Protein AF-A0A2U2J0M8-F1 (afdb_monomer)

Radius of gyration: 37.72 Å; Cα contacts (8 Å, |Δi|>4): 71; chains: 1; bounding box: 86×80×61 Å

Nearest PDB structures (foldseek):
  6hd8-assembly1_B  TM=3.693E-01  e=8.928E+00  Marivirga tractuosa DSM 4126

Solvent-accessible surface area (backbone atoms only — not comparable to full-atom values): 8092 Å² total; per-residue (Å²): 134,81,91,84,91,80,87,78,79,81,77,84,70,86,70,63,60,63,58,46,51,52,51,51,50,53,51,53,47,40,71,69,60,78,57,70,80,84,75,69,71,77,74,73,80,68,77,75,73,81,74,56,66,72,59,51,30,44,51,51,20,54,52,34,50,48,52,24,53,52,40,47,53,52,39,52,58,48,56,70,35,67,69,51,31,73,76,36,46,74,64,50,52,46,35,56,52,52,31,54,52,33,53,52,49,25,54,32,54,57,37,91,54,43,68,62,45,43,67,69,44,83,52,61,69,61,34,30,58,75,71,69,45,88,131

Structure (mmCIF, N/CA/C/O backbone):
data_AF-A0A2U2J0M8-F1
#
_entry.id   AF-A0A2U2J0M8-F1
#
loop_
_atom_site.group_PDB
_atom_site.id
_atom_site.type_symbol
_atom_site.label_atom_id
_atom_site.label_alt_id
_atom_site.label_comp_id
_atom_site.label_asym_id
_atom_site.label_entity_id
_atom_site.label_seq_id
_atom_site.pdbx_PDB_ins_code
_atom_site.Cartn_x
_atom_site.Cartn_y
_atom_site.Cartn_z
_atom_site.occupancy
_atom_site.B_iso_or_equiv
_atom_site.auth_seq_id
_atom_site.auth_comp_id
_atom_site.auth_asym_id
_atom_site.auth_atom_id
_atom_site.pdbx_PDB_model_num
ATOM 1 N N . MET A 1 1 ? -49.056 68.206 -44.367 1.00 43.94 1 MET A N 1
ATOM 2 C CA . MET A 1 1 ? -48.871 68.979 -43.121 1.00 43.94 1 MET A CA 1
ATOM 3 C C . MET A 1 1 ? -49.983 68.575 -42.166 1.00 43.94 1 MET A C 1
ATOM 5 O O . MET A 1 1 ? -51.088 68.394 -42.662 1.00 43.94 1 MET A O 1
ATOM 9 N N . SER A 1 2 ? -49.648 68.440 -40.874 1.00 39.25 2 SER A N 1
ATOM 10 C CA . SER A 1 2 ? -50.547 68.259 -39.707 1.00 39.25 2 SER A CA 1
ATOM 11 C C . SER A 1 2 ? -51.208 66.871 -39.616 1.00 39.25 2 SER A C 1
ATOM 13 O O . SER A 1 2 ? -51.922 66.482 -40.527 1.00 39.25 2 SER A O 1
ATOM 15 N N . SER A 1 3 ? -50.971 65.976 -38.646 1.00 46.31 3 SER A N 1
ATOM 16 C CA . SER A 1 3 ? -50.645 66.056 -37.208 1.00 46.31 3 SER A CA 1
ATOM 17 C C . SER A 1 3 ? -51.585 66.943 -36.404 1.00 46.31 3 SER A C 1
ATOM 19 O O . SER A 1 3 ? -51.382 68.147 -36.407 1.00 46.31 3 SER A O 1
ATOM 21 N N . GLU A 1 4 ? -52.557 66.309 -35.739 1.00 39.25 4 GLU A N 1
ATOM 22 C CA . GLU A 1 4 ? -53.091 66.560 -34.379 1.00 39.25 4 GLU A CA 1
ATOM 23 C C . GLU A 1 4 ? -54.357 65.682 -34.233 1.00 39.25 4 GLU A C 1
ATOM 25 O O . GLU A 1 4 ? -55.287 65.788 -35.020 1.00 39.25 4 GLU A O 1
ATOM 30 N N . ALA A 1 5 ? -54.280 64.556 -33.520 1.00 47.75 5 ALA A N 1
ATOM 31 C CA . ALA A 1 5 ? -54.551 64.410 -32.086 1.00 47.75 5 ALA A CA 1
ATOM 32 C C . ALA A 1 5 ? -56.057 64.370 -31.759 1.00 47.75 5 ALA A C 1
ATOM 34 O O . ALA A 1 5 ? -56.658 65.398 -31.488 1.00 47.75 5 ALA A O 1
ATOM 35 N N . GLU A 1 6 ? -56.629 63.163 -31.674 1.00 41.62 6 GLU A N 1
ATOM 36 C CA . GLU A 1 6 ? -57.811 62.916 -30.841 1.00 41.62 6 GLU A CA 1
ATOM 37 C C . GLU A 1 6 ? -57.666 61.600 -30.071 1.00 41.62 6 GLU A C 1
ATOM 39 O O . GLU A 1 6 ? -57.346 60.537 -30.608 1.00 41.62 6 GLU A O 1
ATOM 44 N N . ALA A 1 7 ? -57.850 61.726 -28.761 1.00 44.97 7 ALA A N 1
ATOM 45 C CA . ALA A 1 7 ? -57.755 60.681 -27.768 1.00 44.97 7 ALA A CA 1
ATOM 46 C C . ALA A 1 7 ? -58.931 59.703 -27.900 1.00 44.97 7 ALA A C 1
ATOM 48 O O . ALA A 1 7 ? -60.053 59.989 -27.488 1.00 44.97 7 ALA A O 1
ATOM 49 N N . GLY A 1 8 ? -58.655 58.514 -28.432 1.00 37.94 8 GLY A N 1
ATOM 50 C CA . GLY A 1 8 ? -59.564 57.376 -28.355 1.00 37.94 8 GLY A CA 1
ATOM 51 C C . GLY A 1 8 ? -59.544 56.772 -26.953 1.00 37.94 8 GLY A C 1
ATOM 52 O O . GLY A 1 8 ? -58.628 56.031 -26.602 1.00 37.94 8 GLY A O 1
ATOM 53 N N . GLN A 1 9 ? -60.561 57.094 -26.155 1.00 36.69 9 GLN A N 1
ATOM 54 C CA . GLN A 1 9 ? -60.932 56.368 -24.942 1.00 36.69 9 GLN A CA 1
ATOM 55 C C . GLN A 1 9 ? -61.025 54.865 -25.254 1.00 36.69 9 GLN A C 1
ATOM 57 O O . GLN A 1 9 ? -61.939 54.430 -25.954 1.00 36.69 9 GLN A O 1
ATOM 62 N N . TYR A 1 10 ? -60.104 54.052 -24.730 1.00 39.78 10 TYR A N 1
ATOM 63 C CA . TYR A 1 10 ? -60.258 52.600 -24.781 1.00 39.78 10 TYR A CA 1
ATOM 64 C C . TYR A 1 10 ? -61.371 52.190 -23.813 1.00 39.78 10 TYR A C 1
ATOM 66 O O . TYR A 1 10 ? -61.176 52.092 -22.602 1.00 39.78 10 TYR A O 1
ATOM 74 N N . GLN A 1 11 ? -62.561 51.983 -24.374 1.00 41.16 11 GLN A N 1
ATOM 75 C CA . GLN A 1 11 ? -63.683 51.330 -23.715 1.00 41.16 11 GLN A CA 1
ATOM 76 C C . GLN A 1 11 ? -63.251 49.935 -23.236 1.00 41.16 11 GLN A C 1
ATOM 78 O O . GLN A 1 11 ? -62.858 49.081 -24.032 1.00 41.16 11 GLN A O 1
ATOM 83 N N . GLY A 1 12 ? -63.322 49.703 -21.923 1.00 42.94 12 GLY A N 1
ATOM 84 C CA . GLY A 1 12 ? -63.113 48.389 -21.321 1.00 42.94 12 GLY A CA 1
ATOM 85 C C . GLY A 1 12 ? -64.194 47.406 -21.771 1.00 42.94 12 GLY A C 1
ATOM 86 O O . GLY A 1 12 ? -65.370 47.585 -21.465 1.00 42.94 12 GLY A O 1
ATOM 87 N N . GLY A 1 13 ? -63.791 46.365 -22.501 1.00 43.75 1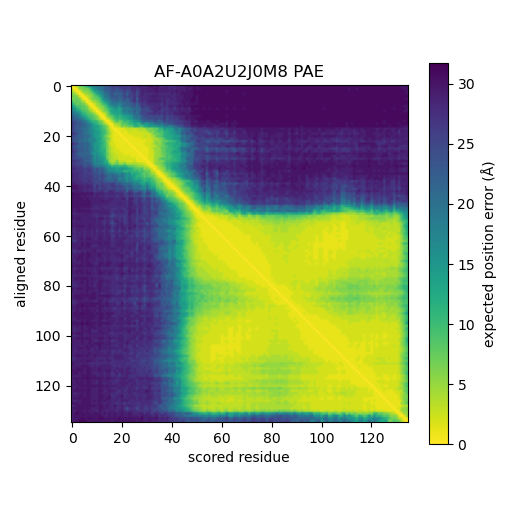3 GLY A N 1
ATOM 88 C CA . GLY A 1 13 ? -64.671 45.262 -22.890 1.00 43.75 13 GLY A CA 1
ATOM 89 C C . GLY A 1 13 ? -65.012 44.338 -21.703 1.00 43.75 13 GLY A C 1
ATOM 90 O O . GLY A 1 13 ? -64.200 44.180 -20.790 1.00 43.75 13 GLY A O 1
ATOM 91 N N . PRO A 1 14 ? -66.179 43.666 -21.704 1.00 49.78 14 PRO A N 1
ATOM 92 C CA . PRO A 1 14 ? -66.749 42.986 -20.531 1.00 49.78 14 PRO A CA 1
ATOM 93 C C . PRO A 1 14 ? -66.095 41.632 -20.161 1.00 49.78 14 PRO A C 1
ATOM 95 O O . PRO A 1 14 ? -66.635 40.878 -19.352 1.00 49.78 14 PRO A O 1
ATOM 98 N N . GLY A 1 15 ? -64.911 41.317 -20.699 1.00 48.78 15 GLY A N 1
ATOM 99 C CA . GLY A 1 15 ? -64.226 40.024 -20.529 1.00 48.78 15 GLY A CA 1
ATOM 100 C C . GLY A 1 15 ? -63.460 39.831 -19.211 1.00 48.78 15 GLY A C 1
ATOM 101 O O . GLY A 1 15 ? -62.970 38.737 -18.949 1.00 48.78 15 GLY A O 1
ATOM 102 N N . GLY A 1 16 ? -63.352 40.862 -18.365 1.00 57.81 16 GLY A N 1
ATOM 103 C CA . GLY A 1 16 ? -62.613 40.777 -17.096 1.00 57.81 16 GLY A CA 1
ATOM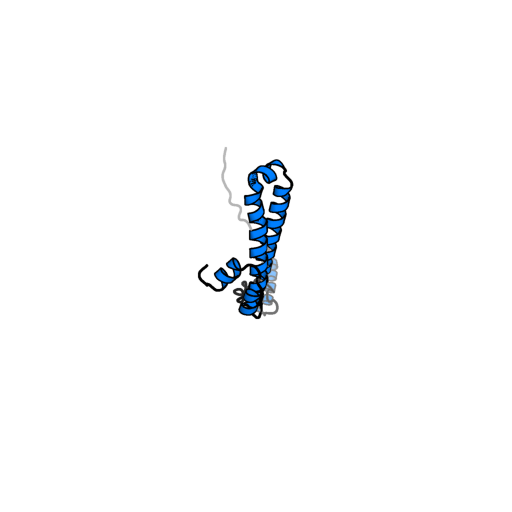 104 C C . GLY A 1 16 ? -63.345 40.010 -15.988 1.00 57.81 16 GLY A C 1
ATOM 105 O O . GLY A 1 16 ? -62.706 39.432 -15.115 1.00 57.81 16 GLY A O 1
ATOM 106 N N . SER A 1 17 ? -64.681 39.965 -16.015 1.00 67.12 17 SER A N 1
ATOM 107 C CA . SER A 1 17 ? -65.461 39.476 -14.867 1.00 67.12 17 SER A CA 1
ATOM 108 C C . SER A 1 17 ? -65.522 37.950 -14.759 1.00 67.12 17 SER A C 1
ATOM 110 O O . SER A 1 17 ? -65.484 37.411 -13.657 1.00 67.12 17 SER A O 1
ATOM 112 N N . GLU A 1 18 ? -65.579 37.234 -15.882 1.00 73.69 18 GLU A N 1
ATOM 113 C CA . GLU A 1 18 ? -65.692 35.773 -15.888 1.00 73.69 18 GLU A CA 1
ATOM 114 C C . GLU A 1 18 ? -64.343 35.101 -15.609 1.00 73.69 18 GLU A C 1
ATOM 116 O O . GLU A 1 18 ? -64.256 34.170 -14.807 1.00 73.69 18 GLU A O 1
ATOM 121 N N . ALA A 1 19 ? -63.269 35.639 -16.193 1.00 72.06 19 ALA A N 1
ATOM 122 C CA . ALA A 1 19 ? -61.907 35.229 -15.876 1.00 72.06 19 ALA A CA 1
ATOM 123 C C . ALA A 1 19 ? -61.585 35.483 -14.396 1.00 72.06 19 ALA A C 1
ATOM 125 O O . ALA A 1 19 ? -61.071 34.588 -13.724 1.00 72.06 19 ALA A O 1
ATOM 126 N N . GLN A 1 20 ? -61.972 36.648 -13.862 1.00 79.38 20 GLN A N 1
ATOM 127 C CA . GLN A 1 20 ? -61.780 36.960 -12.447 1.00 79.38 20 GLN A CA 1
ATOM 128 C C . GLN A 1 20 ? -62.600 36.036 -11.540 1.00 79.38 20 GLN A C 1
ATOM 130 O O . GLN A 1 20 ? -62.055 35.491 -10.587 1.00 79.38 20 GLN A O 1
ATOM 135 N N . ARG A 1 21 ? -63.867 35.751 -11.873 1.00 80.06 21 ARG A N 1
ATOM 136 C CA . ARG A 1 21 ? -64.692 34.789 -11.119 1.00 80.06 21 ARG A CA 1
ATOM 137 C C . ARG A 1 21 ? -64.081 33.389 -11.084 1.00 80.06 21 ARG A C 1
ATOM 139 O O . ARG A 1 21 ? -64.164 32.721 -10.056 1.00 80.06 21 ARG A O 1
ATOM 146 N N . ARG A 1 22 ? -63.455 32.940 -12.178 1.00 80.00 22 ARG A N 1
ATOM 147 C CA . ARG A 1 22 ? -62.735 31.655 -12.210 1.00 80.00 22 ARG A CA 1
ATOM 148 C C . ARG A 1 22 ? -61.515 31.669 -11.293 1.00 80.00 22 ARG A C 1
ATOM 150 O O . ARG A 1 22 ? -61.308 30.707 -10.560 1.00 80.00 22 ARG A O 1
ATOM 157 N N . VAL A 1 23 ? -60.736 32.750 -11.305 1.00 79.38 23 VAL A N 1
ATOM 158 C CA . VAL A 1 23 ? -59.587 32.920 -10.402 1.00 79.38 23 VAL A CA 1
ATOM 159 C C . VAL A 1 23 ? -60.046 32.942 -8.943 1.00 79.38 23 VAL A C 1
ATOM 161 O O . VAL A 1 23 ? -59.493 32.218 -8.119 1.00 79.38 23 VAL A O 1
ATOM 164 N N . ASP A 1 24 ? -61.102 33.690 -8.633 1.00 81.94 24 ASP A N 1
ATOM 165 C CA . ASP A 1 24 ? -61.640 33.804 -7.277 1.00 81.94 24 ASP A CA 1
ATOM 166 C C . ASP A 1 24 ? -62.179 32.461 -6.763 1.00 81.94 24 ASP A C 1
ATOM 168 O O . ASP A 1 24 ? -61.971 32.125 -5.597 1.00 81.94 24 ASP A O 1
ATOM 172 N N . ALA A 1 25 ? -62.808 31.656 -7.629 1.00 82.00 25 ALA A N 1
ATOM 173 C CA . ALA A 1 25 ? -63.259 30.307 -7.288 1.00 82.00 25 ALA A CA 1
ATOM 174 C C . ALA A 1 25 ? -62.083 29.383 -6.929 1.00 82.00 25 ALA A C 1
ATOM 176 O O . ALA A 1 25 ? -62.121 28.719 -5.893 1.00 82.00 25 ALA A O 1
ATOM 177 N N . ILE A 1 26 ? -61.007 29.407 -7.725 1.00 78.88 26 ILE A N 1
ATOM 178 C CA . ILE A 1 26 ? -59.787 28.624 -7.470 1.00 78.88 26 ILE A CA 1
ATOM 179 C C . ILE A 1 26 ? -59.118 29.070 -6.160 1.00 78.88 26 ILE A C 1
ATOM 181 O O . ILE A 1 26 ? -58.711 28.241 -5.348 1.00 78.88 26 ILE A O 1
ATOM 185 N N . VAL A 1 27 ? -59.035 30.381 -5.909 1.00 79.44 27 VAL A N 1
ATOM 186 C CA . VAL A 1 27 ? -58.452 30.930 -4.673 1.00 79.44 27 VAL A CA 1
ATOM 187 C C . VAL A 1 27 ? -59.310 30.588 -3.452 1.00 79.44 27 VAL A C 1
ATOM 189 O O . VAL A 1 27 ? -58.768 30.256 -2.395 1.00 79.44 27 VAL A O 1
ATOM 192 N N . ALA A 1 28 ? -60.637 30.639 -3.573 1.00 79.88 28 ALA A N 1
ATOM 193 C CA . ALA A 1 28 ? -61.549 30.241 -2.506 1.00 79.88 28 ALA A CA 1
ATOM 194 C C . ALA A 1 28 ? -61.416 28.746 -2.174 1.00 79.88 28 ALA A C 1
ATOM 196 O O . ALA A 1 28 ? -61.430 28.375 -1.001 1.00 79.88 28 ALA A O 1
ATOM 197 N N . GLU A 1 29 ? -61.233 27.897 -3.185 1.00 75.38 29 GLU A N 1
ATOM 198 C CA . GLU A 1 29 ? -61.017 26.458 -3.025 1.00 75.38 29 GLU A CA 1
ATOM 199 C C . GLU A 1 29 ? -59.651 26.138 -2.395 1.00 75.38 29 GLU A C 1
ATOM 201 O O . GLU A 1 29 ? -59.571 25.340 -1.458 1.00 75.38 29 GLU A O 1
ATOM 206 N N . ALA A 1 30 ? -58.592 26.846 -2.798 1.00 72.31 30 ALA A N 1
ATOM 207 C CA . ALA A 1 30 ? -57.275 26.745 -2.170 1.00 72.31 30 ALA A CA 1
ATOM 208 C C . ALA A 1 30 ? -57.304 27.185 -0.691 1.00 72.31 30 ALA A C 1
ATOM 210 O O . ALA A 1 30 ? -56.738 26.512 0.172 1.00 72.31 30 ALA A O 1
ATOM 211 N N . LYS A 1 31 ? -58.025 28.269 -0.363 1.00 73.56 31 LYS A N 1
ATOM 212 C CA . LYS A 1 31 ? -58.189 28.754 1.023 1.00 73.56 31 LYS A CA 1
ATOM 213 C C . LYS A 1 31 ? -58.981 27.799 1.918 1.00 73.56 31 LYS A C 1
ATOM 215 O O . LYS A 1 31 ? -58.757 27.793 3.125 1.00 73.56 31 LYS A O 1
ATOM 220 N N . ARG A 1 32 ? -59.872 26.975 1.352 1.00 73.44 32 ARG A N 1
ATOM 221 C CA . ARG A 1 32 ? -60.591 25.913 2.085 1.00 73.44 32 ARG A CA 1
ATOM 222 C C . ARG A 1 32 ? -59.688 24.735 2.477 1.00 73.44 32 ARG A C 1
ATOM 224 O O . ARG A 1 32 ? -60.151 23.830 3.161 1.00 73.44 32 ARG A O 1
ATOM 231 N N . GLY A 1 33 ? -58.413 24.744 2.077 1.00 62.00 33 GLY A N 1
ATOM 232 C CA . GLY A 1 33 ? -57.415 23.762 2.506 1.00 62.00 33 GLY A CA 1
ATOM 233 C C . GLY A 1 33 ? -57.510 22.404 1.806 1.00 62.00 33 GLY A C 1
ATOM 234 O O . GLY A 1 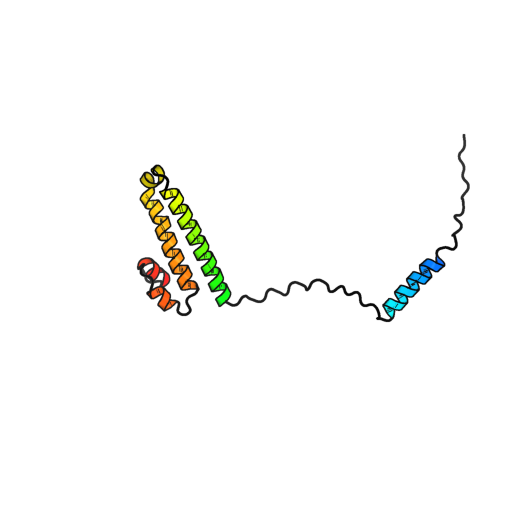33 ? -56.803 21.479 2.200 1.00 62.00 33 GLY A O 1
ATOM 235 N N . ILE A 1 34 ? -58.351 22.285 0.771 1.00 62.88 34 ILE A N 1
ATOM 236 C CA . ILE A 1 34 ? -58.525 21.062 -0.033 1.00 62.88 34 ILE A CA 1
ATOM 237 C C . ILE A 1 34 ? -57.311 20.849 -0.954 1.00 62.88 34 ILE A C 1
ATOM 239 O O . ILE A 1 34 ? -56.904 19.717 -1.201 1.00 62.88 34 ILE A O 1
ATOM 243 N N . TRP A 1 35 ? -56.664 21.935 -1.389 1.00 53.28 35 TRP A N 1
ATOM 244 C CA . TRP A 1 35 ? -55.419 21.892 -2.151 1.00 53.28 35 TRP A CA 1
ATOM 245 C C . TRP A 1 35 ? -54.241 22.307 -1.260 1.00 53.28 35 TRP A C 1
ATOM 247 O O . TRP A 1 35 ? -54.053 23.486 -0.965 1.00 53.28 35 TRP A O 1
ATOM 257 N N . LYS A 1 36 ? -53.391 21.347 -0.880 1.00 62.75 36 LYS A N 1
ATOM 258 C CA . LYS A 1 36 ? -52.017 21.633 -0.436 1.00 62.75 36 LYS A CA 1
ATOM 259 C C . LYS A 1 36 ? -51.081 21.426 -1.626 1.00 62.75 36 LYS A C 1
ATOM 261 O O . LYS A 1 36 ? -51.093 20.327 -2.182 1.00 62.75 36 LYS A O 1
ATOM 266 N N . PRO A 1 37 ? -50.317 22.435 -2.082 1.00 61.84 37 PRO A N 1
ATOM 267 C CA . PRO A 1 37 ? -49.301 22.192 -3.097 1.00 61.84 37 PRO A CA 1
ATOM 268 C C . PRO A 1 37 ? -48.363 21.102 -2.566 1.00 61.84 37 PRO A C 1
ATOM 270 O O . PRO A 1 37 ? -47.783 21.250 -1.495 1.00 61.84 37 PRO A O 1
ATOM 273 N N . GLN A 1 38 ? -48.238 19.994 -3.301 1.00 65.31 38 GLN A N 1
ATOM 274 C CA . GLN A 1 38 ? -47.386 18.852 -2.937 1.00 65.31 38 GLN A CA 1
ATOM 275 C C . GLN A 1 38 ? -45.890 19.161 -3.089 1.00 65.31 38 GLN A C 1
ATOM 277 O O . GLN A 1 38 ? -45.072 18.249 -3.175 1.00 65.31 38 GLN A O 1
ATOM 282 N N . PHE A 1 39 ? -45.513 20.439 -3.156 1.00 66.31 39 PHE A N 1
ATOM 283 C CA . PHE A 1 39 ? -44.117 20.820 -3.198 1.00 66.31 39 PHE A CA 1
ATOM 284 C C . PHE A 1 39 ? -43.509 20.570 -1.818 1.00 66.31 39 PHE A C 1
ATOM 286 O O . PHE A 1 39 ? -43.519 21.429 -0.937 1.00 66.31 39 PHE A O 1
ATOM 293 N N . GLN A 1 40 ? -43.000 19.356 -1.630 1.00 64.38 40 GLN A N 1
ATOM 294 C CA . GLN A 1 40 ? -41.935 19.117 -0.679 1.00 64.38 40 GLN A CA 1
ATOM 295 C C . GLN A 1 40 ? -40.682 19.751 -1.286 1.00 64.38 40 GLN A C 1
ATOM 297 O O . GLN A 1 40 ? -40.252 19.305 -2.354 1.00 64.38 40 GLN A O 1
ATOM 302 N N . PRO A 1 41 ? -40.093 20.790 -0.664 1.00 66.62 41 PRO A N 1
ATOM 303 C CA . PRO A 1 41 ? -38.740 21.169 -1.034 1.00 66.62 41 PRO A CA 1
ATOM 304 C C . PRO A 1 41 ? -37.867 19.909 -0.929 1.00 66.62 41 PRO A C 1
ATOM 306 O O . PRO A 1 41 ? -38.075 19.127 0.010 1.00 66.62 41 PRO A O 1
ATOM 309 N N . PRO A 1 42 ? -36.940 19.664 -1.879 1.00 68.44 42 PRO A N 1
ATOM 310 C CA . PRO A 1 42 ? -35.997 18.563 -1.739 1.00 68.44 42 PRO A CA 1
ATOM 311 C C . PRO A 1 42 ? -35.385 18.688 -0.351 1.00 68.44 42 PRO A C 1
ATOM 313 O O . PRO A 1 42 ? -34.973 19.787 0.030 1.00 68.44 42 PRO A O 1
ATOM 316 N N . ALA A 1 43 ? -35.443 17.601 0.424 1.00 68.25 43 ALA A N 1
ATOM 317 C CA . ALA A 1 43 ? -34.963 17.597 1.795 1.00 68.25 43 ALA A CA 1
ATOM 318 C C . ALA A 1 43 ? -33.606 18.300 1.825 1.00 68.25 43 ALA A C 1
ATOM 320 O O . ALA A 1 43 ? -32.703 17.927 1.071 1.00 68.25 43 ALA A O 1
ATOM 321 N N . THR A 1 44 ? -33.489 19.351 2.641 1.00 65.75 44 THR A N 1
ATOM 322 C CA . THR A 1 44 ? -32.206 19.991 2.927 1.00 65.75 44 THR A CA 1
ATOM 323 C C . THR A 1 44 ? -31.232 18.853 3.211 1.00 65.75 44 THR A C 1
ATOM 325 O O . THR A 1 44 ? -31.592 18.010 4.039 1.00 65.75 44 THR A O 1
ATOM 328 N N . PRO A 1 45 ? -30.086 18.737 2.506 1.00 65.00 45 PRO A N 1
ATOM 329 C CA . PRO A 1 45 ? -29.204 17.594 2.674 1.00 65.00 45 PRO A CA 1
ATOM 330 C C . PRO A 1 45 ? -28.898 17.479 4.159 1.00 65.00 45 PRO A C 1
ATOM 332 O O . PRO A 1 45 ? -28.286 18.375 4.744 1.00 65.00 45 PRO A O 1
ATOM 335 N N . SER A 1 46 ? -29.440 16.426 4.778 1.00 65.38 46 SER A N 1
ATOM 336 C CA . SER A 1 46 ? -29.225 16.140 6.187 1.00 65.38 46 SER A CA 1
ATOM 337 C C . SER A 1 46 ? -27.724 16.181 6.388 1.00 65.38 46 SER A C 1
ATOM 339 O O . SER A 1 46 ? -27.015 15.502 5.640 1.00 65.38 46 SER A O 1
ATOM 341 N N . ALA A 1 47 ? -27.252 17.005 7.330 1.00 68.19 47 ALA A N 1
ATOM 342 C CA . ALA A 1 47 ? -25.840 17.074 7.684 1.00 68.19 47 ALA A CA 1
ATOM 343 C C . ALA A 1 47 ? -25.317 15.637 7.735 1.00 68.19 47 ALA A C 1
ATOM 345 O O . ALA A 1 47 ? -25.881 14.814 8.465 1.00 68.19 47 ALA A O 1
ATOM 346 N N . ALA A 1 48 ? -24.379 15.318 6.836 1.00 68.69 48 ALA A N 1
ATOM 347 C CA . ALA A 1 48 ? -23.999 13.943 6.556 1.00 68.69 48 ALA A CA 1
ATOM 348 C C . ALA A 1 48 ? -23.680 13.258 7.884 1.00 68.69 48 ALA A C 1
ATOM 350 O O . ALA A 1 48 ? -22.826 13.735 8.635 1.00 68.69 48 ALA A O 1
ATOM 351 N N . SER A 1 49 ? -24.418 12.196 8.214 1.00 72.12 49 SER A N 1
ATOM 352 C CA . SER A 1 49 ? -24.169 11.467 9.450 1.00 72.12 49 SER A CA 1
ATOM 353 C C . SER A 1 49 ? -22.700 11.039 9.474 1.00 72.12 49 SER A C 1
ATOM 355 O O . SER A 1 49 ? -22.189 10.603 8.435 1.00 72.12 49 SER A O 1
ATOM 357 N N . PRO A 1 50 ? -22.002 11.174 10.616 1.00 78.75 50 PRO A N 1
ATOM 358 C CA . PRO A 1 50 ? -20.609 10.770 10.701 1.00 78.75 50 PRO A CA 1
ATOM 359 C C . PRO A 1 50 ? -20.492 9.302 10.283 1.00 78.75 50 PRO A C 1
ATOM 361 O O . PRO A 1 50 ? -21.232 8.444 10.770 1.00 78.75 50 PRO A O 1
ATOM 364 N N . MET A 1 51 ? -19.601 9.023 9.329 1.00 79.81 51 MET A N 1
ATOM 365 C CA . MET A 1 51 ? -19.387 7.660 8.850 1.00 79.81 51 MET A CA 1
ATOM 366 C C . MET A 1 51 ? -18.915 6.767 9.999 1.00 79.81 51 MET A C 1
ATOM 368 O O . MET A 1 51 ? -18.090 7.170 10.819 1.00 79.81 51 MET A O 1
ATOM 372 N N . CYS A 1 52 ? -19.418 5.531 10.034 1.00 88.31 52 CYS A N 1
ATOM 373 C CA . CYS A 1 52 ? -18.945 4.518 10.971 1.00 88.31 52 CYS A CA 1
ATOM 374 C C . CYS A 1 52 ? -17.417 4.332 10.817 1.00 88.31 52 CYS A C 1
ATOM 376 O O . CYS A 1 52 ? -16.966 4.124 9.689 1.00 88.31 52 CYS A O 1
ATOM 378 N N . PRO A 1 53 ? -16.616 4.346 11.900 1.00 88.38 53 PRO A N 1
ATOM 379 C CA . PRO A 1 53 ? -15.158 4.222 11.815 1.00 88.38 53 PRO A CA 1
ATOM 380 C C . PRO A 1 53 ? -14.675 2.994 11.032 1.00 88.38 53 PRO A C 1
ATOM 382 O O . PRO A 1 53 ? -13.812 3.128 10.173 1.00 88.38 53 PRO A O 1
ATOM 385 N N . LYS A 1 54 ? -15.306 1.826 11.226 1.00 91.00 54 LYS A N 1
ATOM 386 C CA . LYS A 1 54 ? -14.967 0.599 10.479 1.00 91.00 54 LYS A CA 1
ATOM 387 C C . LYS A 1 54 ? -15.202 0.733 8.971 1.00 91.00 54 LYS A C 1
ATOM 389 O O . LYS A 1 54 ? -14.481 0.148 8.168 1.00 91.00 54 LYS A O 1
ATOM 394 N N . LEU A 1 55 ? -16.210 1.512 8.569 1.00 92.81 55 LEU A N 1
ATOM 395 C CA . LEU A 1 55 ? -16.451 1.808 7.156 1.00 92.81 55 LEU A CA 1
ATOM 396 C C . LEU A 1 55 ? -15.350 2.712 6.590 1.00 92.81 55 LEU A C 1
ATOM 398 O O . LEU A 1 55 ? -14.939 2.521 5.449 1.00 92.81 55 LEU A O 1
ATOM 402 N N . VAL A 1 56 ? -14.872 3.676 7.378 1.00 94.75 56 VAL A N 1
ATOM 403 C CA . VAL A 1 56 ? -13.757 4.548 6.985 1.00 94.75 56 VAL A CA 1
ATOM 404 C C . VAL A 1 56 ? -12.468 3.742 6.836 1.00 94.75 56 VAL A C 1
ATOM 406 O O . VAL A 1 56 ? -11.808 3.874 5.812 1.00 94.75 56 VAL A O 1
ATOM 409 N N . GLU A 1 57 ? -12.144 2.872 7.796 1.00 95.75 57 GLU A N 1
ATOM 410 C CA . GLU A 1 57 ? -10.981 1.973 7.724 1.00 95.75 57 GLU A CA 1
ATOM 411 C C . GLU A 1 57 ? -11.034 1.089 6.473 1.00 95.75 57 GLU A C 1
ATOM 413 O O . GLU A 1 57 ? -10.068 1.019 5.716 1.00 95.75 57 GLU A O 1
ATOM 418 N N . ARG A 1 58 ? -12.192 0.480 6.197 1.00 96.56 58 ARG A N 1
ATOM 419 C CA . ARG A 1 58 ? -12.384 -0.332 4.993 1.00 96.56 58 ARG A CA 1
ATOM 420 C C . ARG A 1 58 ? -12.164 0.458 3.707 1.00 96.56 58 ARG A C 1
ATOM 422 O O . ARG A 1 58 ? -11.395 0.015 2.864 1.00 96.56 58 ARG A O 1
ATOM 429 N N . ARG A 1 59 ? -12.788 1.630 3.568 1.00 96.81 59 ARG A N 1
ATOM 430 C CA . ARG A 1 59 ? -12.605 2.482 2.381 1.00 96.81 59 ARG A CA 1
ATOM 431 C C . ARG A 1 59 ? -11.159 2.934 2.225 1.00 96.81 59 ARG A C 1
ATOM 433 O O . ARG A 1 59 ? -10.639 2.943 1.121 1.00 96.81 59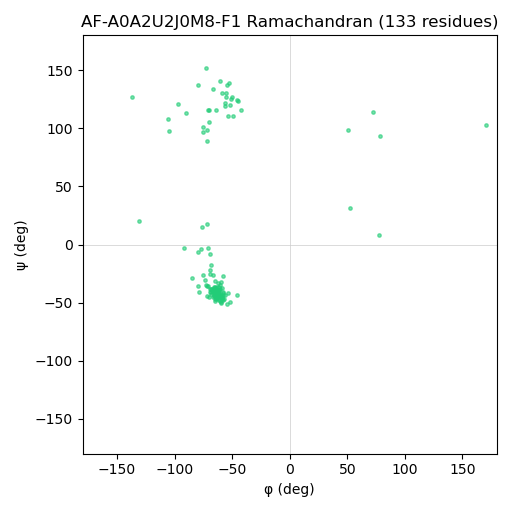 ARG A O 1
ATOM 440 N N . LEU A 1 60 ? -10.497 3.285 3.326 1.00 97.25 60 LEU A N 1
ATOM 441 C CA . LEU A 1 60 ? -9.091 3.671 3.295 1.00 97.25 60 LEU A CA 1
ATOM 442 C C . LEU A 1 60 ? -8.203 2.515 2.819 1.00 97.25 60 LEU A C 1
ATOM 444 O O . LEU A 1 60 ? -7.304 2.736 2.018 1.00 97.25 60 LEU A O 1
ATOM 448 N N . SER A 1 61 ? -8.465 1.293 3.280 1.00 97.94 61 SER A N 1
ATOM 449 C CA . SER A 1 61 ? -7.758 0.101 2.807 1.00 97.94 61 SER A CA 1
ATOM 450 C C . SER A 1 61 ? -7.996 -0.153 1.317 1.00 97.94 61 SER A C 1
ATOM 452 O O . SER A 1 61 ? -7.031 -0.321 0.577 1.00 97.94 61 SER A O 1
ATOM 454 N N . GLU A 1 62 ? -9.244 -0.051 0.851 1.00 98.19 62 GLU A N 1
ATOM 455 C CA . GLU A 1 62 ? -9.597 -0.181 -0.571 1.00 98.19 62 GLU A CA 1
ATOM 456 C C . GLU A 1 62 ? -8.852 0.850 -1.450 1.00 98.19 62 GLU A C 1
ATOM 458 O O . GLU A 1 62 ? -8.331 0.500 -2.512 1.00 98.19 62 GLU A O 1
ATOM 463 N N . GLU A 1 63 ? -8.729 2.102 -0.995 1.00 98.50 63 GLU A N 1
ATOM 464 C CA . GLU A 1 63 ? -7.952 3.140 -1.689 1.00 98.50 63 GLU A CA 1
ATOM 465 C C . GLU A 1 63 ? -6.440 2.857 -1.671 1.00 98.50 63 GLU A C 1
ATOM 467 O O . GLU A 1 63 ? -5.755 3.059 -2.675 1.00 98.50 63 GLU A O 1
ATOM 472 N N . ILE A 1 64 ? -5.896 2.341 -0.564 1.00 98.31 64 ILE A N 1
ATOM 473 C CA . ILE A 1 64 ? -4.481 1.944 -0.482 1.00 98.31 64 ILE A CA 1
ATOM 474 C C . ILE A 1 64 ? -4.187 0.792 -1.454 1.00 98.31 64 ILE A C 1
ATOM 476 O O . ILE A 1 64 ? -3.198 0.846 -2.187 1.00 98.31 64 ILE A O 1
ATOM 480 N N . GLU A 1 65 ? -5.056 -0.219 -1.516 1.00 98.12 65 GLU A N 1
ATOM 481 C 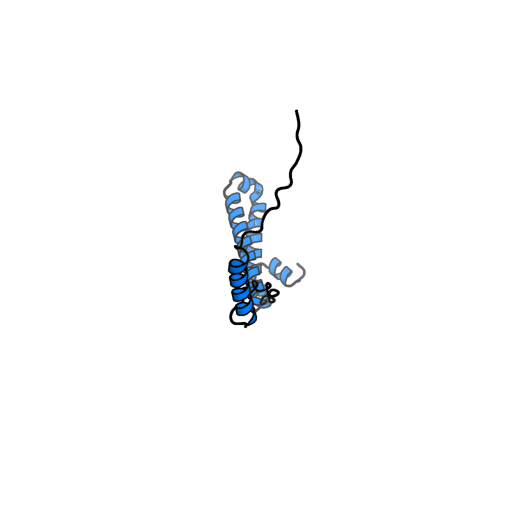CA . GLU A 1 65 ? -4.952 -1.333 -2.469 1.00 98.12 65 GLU A CA 1
ATOM 482 C C . GLU A 1 65 ? -5.126 -0.875 -3.922 1.00 98.12 65 GLU A C 1
ATOM 484 O O . GLU A 1 65 ? -4.560 -1.457 -4.850 1.00 98.12 65 GLU A O 1
ATOM 489 N N . TYR A 1 66 ? -5.924 0.166 -4.163 1.00 98.06 66 TYR A N 1
ATOM 490 C CA . TYR A 1 66 ? -6.017 0.785 -5.480 1.00 98.06 66 TYR A CA 1
ATOM 491 C C . TYR A 1 66 ? -4.695 1.445 -5.888 1.00 98.06 66 TYR A C 1
ATOM 493 O O . TYR A 1 66 ? -4.187 1.166 -6.974 1.00 98.06 66 TYR A O 1
ATOM 501 N N . VAL A 1 67 ? -4.087 2.244 -5.007 1.00 97.94 67 VAL A N 1
ATOM 502 C CA . VAL A 1 67 ? -2.781 2.872 -5.271 1.00 97.94 67 VAL A CA 1
ATOM 503 C C . VAL A 1 67 ? -1.679 1.827 -5.453 1.00 97.94 67 VAL A C 1
ATOM 505 O O . VAL A 1 67 ? -0.849 1.980 -6.348 1.00 97.94 67 VAL A O 1
ATOM 508 N N . GLN A 1 68 ? -1.693 0.744 -4.669 1.00 97.88 68 GLN A N 1
ATOM 509 C CA . GLN A 1 68 ? -0.780 -0.386 -4.854 1.00 97.88 68 GLN A CA 1
ATOM 510 C C . GLN A 1 68 ? -0.855 -0.928 -6.290 1.00 97.88 68 GLN A C 1
ATOM 512 O O . GLN A 1 68 ? 0.166 -1.006 -6.967 1.00 97.88 68 GLN A O 1
ATOM 517 N N . ARG A 1 69 ? -2.061 -1.222 -6.792 1.00 97.56 69 ARG A N 1
ATOM 518 C CA . ARG A 1 69 ? -2.259 -1.732 -8.161 1.00 97.56 69 ARG A CA 1
ATOM 519 C C . ARG A 1 69 ? -1.782 -0.757 -9.238 1.00 97.56 69 ARG A C 1
ATOM 521 O O . ARG A 1 69 ? -1.251 -1.185 -10.261 1.00 97.56 69 ARG A O 1
ATOM 528 N N . LEU A 1 70 ? -1.960 0.549 -9.025 1.00 97.19 70 LEU A N 1
ATOM 529 C CA . LEU A 1 70 ? -1.439 1.565 -9.945 1.00 97.19 70 LEU A CA 1
ATOM 530 C C . LEU A 1 70 ? 0.094 1.558 -9.991 1.00 97.19 70 LEU A C 1
ATOM 532 O O . LEU A 1 70 ? 0.667 1.668 -11.074 1.00 97.19 70 LEU A O 1
ATOM 536 N N . LEU A 1 71 ? 0.754 1.408 -8.838 1.00 96.38 71 LEU A N 1
ATOM 537 C CA . LEU A 1 71 ? 2.214 1.325 -8.765 1.00 96.38 71 LEU A CA 1
ATOM 538 C C . LEU A 1 71 ? 2.759 0.043 -9.392 1.00 96.38 71 LEU A C 1
ATOM 540 O O . LEU A 1 71 ? 3.754 0.122 -10.109 1.00 96.38 71 LEU A O 1
ATOM 544 N N . GLU A 1 72 ? 2.110 -1.099 -9.168 1.00 95.75 72 GLU A N 1
ATOM 545 C CA . GLU A 1 72 ? 2.473 -2.376 -9.796 1.00 95.75 72 GLU A CA 1
ATOM 546 C C . GLU A 1 72 ? 2.388 -2.266 -11.324 1.00 95.75 72 GLU A C 1
ATOM 548 O O . GLU A 1 72 ? 3.372 -2.512 -12.017 1.00 95.75 72 GLU A O 1
ATOM 553 N N . MET A 1 73 ? 1.268 -1.758 -11.851 1.00 96.25 73 MET A N 1
ATOM 554 C CA . MET A 1 73 ? 1.091 -1.543 -13.291 1.00 96.25 73 MET A CA 1
ATOM 555 C C . MET A 1 73 ? 2.158 -0.607 -13.880 1.00 96.25 73 MET A C 1
ATOM 557 O O . MET A 1 73 ? 2.686 -0.870 -14.961 1.00 96.25 73 MET A O 1
ATOM 561 N N . MET A 1 74 ? 2.485 0.491 -13.192 1.00 94.75 74 MET A N 1
ATOM 562 C CA . MET A 1 74 ? 3.554 1.396 -13.624 1.00 94.75 74 MET A CA 1
ATOM 563 C C . MET A 1 74 ? 4.929 0.717 -13.592 1.00 94.75 74 MET A C 1
ATOM 565 O O . MET A 1 74 ? 5.714 0.888 -14.524 1.00 94.75 74 MET A O 1
ATOM 569 N N . GLY A 1 75 ? 5.221 -0.044 -12.535 1.00 94.44 75 GLY A N 1
ATOM 570 C CA . GLY A 1 75 ? 6.460 -0.804 -12.397 1.00 94.44 75 GLY A CA 1
ATOM 571 C C . GLY A 1 75 ? 6.641 -1.801 -13.538 1.00 94.44 75 GLY A C 1
ATOM 572 O O . GLY A 1 75 ? 7.699 -1.815 -14.166 1.00 94.44 75 GLY A O 1
ATOM 573 N N . ASP A 1 76 ? 5.588 -2.547 -13.869 1.00 93.94 76 ASP A N 1
ATOM 574 C CA . ASP A 1 76 ? 5.575 -3.521 -14.963 1.00 93.94 76 ASP A CA 1
ATOM 575 C C . ASP A 1 76 ? 5.797 -2.859 -16.327 1.00 93.94 76 ASP A C 1
ATOM 577 O O . ASP A 1 76 ? 6.612 -3.324 -17.127 1.00 93.94 76 ASP A O 1
ATOM 581 N N . GLN A 1 77 ? 5.122 -1.735 -16.590 1.00 94.94 77 GLN A N 1
ATOM 582 C CA . GLN A 1 77 ? 5.305 -0.980 -17.833 1.00 94.94 77 GLN A CA 1
ATOM 583 C C . GLN A 1 77 ? 6.746 -0.488 -17.997 1.00 94.94 77 GLN A C 1
ATOM 585 O O . GLN A 1 77 ? 7.321 -0.614 -19.077 1.00 94.94 77 GLN A O 1
ATOM 590 N N . LEU A 1 78 ? 7.341 0.053 -16.932 1.00 93.75 78 LEU A N 1
ATOM 591 C CA . LEU A 1 78 ? 8.711 0.566 -16.967 1.00 93.75 78 LEU A CA 1
ATOM 592 C C . LEU A 1 78 ? 9.754 -0.556 -17.032 1.00 93.75 78 LEU A C 1
ATOM 594 O O . LEU A 1 78 ? 10.783 -0.395 -17.685 1.00 93.75 78 LEU A O 1
ATOM 598 N N . ALA A 1 79 ? 9.497 -1.693 -16.382 1.00 93.12 79 ALA A N 1
ATOM 599 C CA . ALA A 1 79 ? 10.354 -2.873 -16.458 1.00 93.12 79 ALA A CA 1
ATOM 600 C C . ALA A 1 79 ? 10.307 -3.547 -17.839 1.00 93.12 79 ALA A C 1
ATOM 602 O O . ALA A 1 79 ? 11.274 -4.198 -18.233 1.00 93.12 79 ALA A O 1
ATOM 603 N N . GLY A 1 80 ? 9.213 -3.365 -18.586 1.00 93.31 80 GLY A N 1
ATOM 604 C CA . GLY A 1 80 ? 9.070 -3.835 -19.963 1.00 93.31 80 GLY A CA 1
ATOM 605 C C . GLY A 1 80 ? 9.971 -3.118 -20.978 1.00 93.31 80 GLY A C 1
ATOM 606 O O . GLY A 1 80 ? 10.195 -3.661 -22.058 1.00 93.31 80 GLY A O 1
ATOM 607 N N . ASP A 1 81 ? 10.511 -1.938 -20.649 1.00 95.81 81 ASP A N 1
ATOM 608 C CA . ASP A 1 81 ? 11.493 -1.227 -21.477 1.00 95.81 81 ASP A CA 1
ATOM 609 C C . ASP A 1 81 ? 12.929 -1.655 -21.098 1.00 95.81 81 ASP A C 1
ATOM 611 O O . ASP A 1 81 ? 13.407 -1.321 -20.006 1.00 9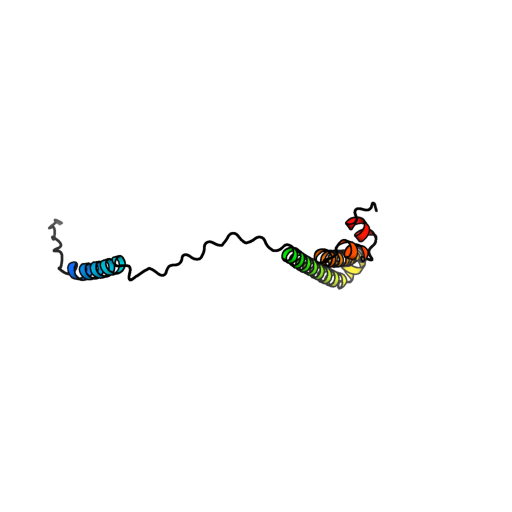5.81 81 ASP A O 1
ATOM 615 N N . PRO A 1 82 ? 13.674 -2.341 -21.991 1.00 93.25 82 PRO A N 1
ATOM 616 C CA . PRO A 1 82 ? 15.024 -2.820 -21.696 1.00 93.25 82 PRO A CA 1
ATOM 617 C C . PRO A 1 82 ? 16.025 -1.712 -21.343 1.00 93.25 82 PRO A C 1
ATOM 619 O O . PRO A 1 82 ? 16.934 -1.942 -20.543 1.00 93.25 82 PRO A O 1
ATOM 622 N N . VAL A 1 83 ? 15.878 -0.511 -21.913 1.00 95.94 83 VAL A N 1
ATOM 623 C CA . VAL A 1 83 ? 16.788 0.618 -21.665 1.00 95.94 83 VAL A CA 1
ATOM 624 C C . VAL A 1 83 ? 16.565 1.167 -20.260 1.00 95.94 83 VAL A C 1
ATOM 626 O O . VAL A 1 83 ? 17.528 1.414 -19.526 1.00 95.94 83 VAL A O 1
ATOM 629 N N . ILE A 1 84 ? 15.301 1.326 -19.860 1.00 94.19 84 ILE A N 1
ATOM 630 C CA . ILE A 1 84 ? 14.943 1.757 -18.506 1.00 94.19 84 ILE A CA 1
ATOM 631 C C . ILE A 1 84 ? 15.339 0.689 -17.492 1.00 94.19 84 ILE A C 1
ATOM 633 O O . ILE A 1 84 ? 15.982 1.016 -16.494 1.00 94.19 84 ILE A O 1
ATOM 637 N N . LEU A 1 85 ? 15.045 -0.582 -17.766 1.00 93.62 85 LEU A N 1
ATOM 638 C CA . LEU A 1 85 ? 15.402 -1.692 -16.891 1.00 93.62 85 LEU A CA 1
ATOM 639 C C . LEU A 1 85 ? 16.915 -1.763 -16.649 1.00 93.62 85 LEU A C 1
ATOM 641 O O . LEU A 1 85 ? 17.351 -1.834 -15.500 1.00 93.62 85 LEU A O 1
ATOM 645 N N . GLN A 1 86 ? 17.730 -1.681 -17.704 1.00 95.31 86 GLN A N 1
ATOM 646 C CA . GLN A 1 86 ? 19.187 -1.746 -17.577 1.00 95.31 86 GLN A CA 1
ATOM 647 C C . GLN A 1 86 ? 19.756 -0.542 -16.812 1.00 95.31 86 GLN A C 1
ATOM 649 O O . GLN A 1 86 ? 20.681 -0.696 -16.013 1.00 95.31 86 GLN A O 1
ATOM 654 N N . ARG A 1 87 ? 19.214 0.660 -17.043 1.00 95.81 87 ARG A N 1
ATOM 655 C CA . ARG A 1 87 ? 19.738 1.908 -16.468 1.00 95.81 87 ARG A CA 1
ATOM 656 C C . ARG A 1 87 ? 19.219 2.200 -15.058 1.00 95.81 87 ARG A C 1
ATOM 658 O O . ARG A 1 87 ? 19.906 2.862 -14.281 1.00 95.81 87 ARG A O 1
ATOM 665 N N . HIS A 1 88 ? 18.020 1.726 -14.730 1.00 95.19 88 HIS A N 1
ATOM 666 C CA . HIS A 1 88 ? 17.275 2.109 -13.530 1.00 95.19 88 HIS A CA 1
ATOM 667 C C . HIS A 1 88 ? 16.738 0.916 -12.724 1.00 95.19 88 HIS A C 1
ATOM 669 O O . HIS A 1 88 ? 15.859 1.106 -11.886 1.00 95.19 88 HIS A O 1
ATOM 675 N N . SER A 1 89 ? 17.294 -0.290 -12.888 1.00 91.00 89 SER A N 1
ATOM 676 C CA . SER A 1 89 ? 16.881 -1.507 -12.160 1.00 91.00 89 SER A CA 1
ATOM 677 C C . SER A 1 89 ? 16.695 -1.309 -10.650 1.00 91.00 89 SER A C 1
ATOM 679 O O . SER A 1 89 ? 15.690 -1.735 -10.086 1.00 91.00 89 SER A O 1
ATOM 681 N N . ARG A 1 90 ? 17.612 -0.597 -9.983 1.00 93.12 90 ARG A N 1
ATOM 682 C CA . ARG A 1 90 ? 17.503 -0.294 -8.545 1.00 93.12 90 ARG A CA 1
ATOM 683 C C . ARG A 1 90 ? 16.328 0.628 -8.209 1.00 93.12 90 ARG A C 1
ATOM 685 O O . ARG A 1 90 ? 15.715 0.470 -7.161 1.00 93.12 90 ARG A O 1
ATOM 692 N N . ALA A 1 91 ? 16.027 1.598 -9.068 1.00 91.50 91 ALA A N 1
ATOM 693 C CA . ALA A 1 91 ? 14.869 2.465 -8.871 1.00 91.50 91 ALA A CA 1
ATOM 694 C C . ALA A 1 91 ? 13.562 1.692 -9.106 1.00 91.50 91 ALA A C 1
ATOM 696 O O . ALA A 1 91 ? 12.605 1.888 -8.363 1.00 91.50 91 ALA A O 1
ATOM 697 N N . LEU A 1 92 ? 13.549 0.758 -10.065 1.00 93.81 92 LEU A N 1
ATOM 698 C CA . LEU A 1 92 ? 12.407 -0.126 -10.322 1.00 93.81 92 LEU A CA 1
ATOM 699 C C . LEU A 1 92 ? 12.121 -1.081 -9.157 1.00 93.81 92 LEU A C 1
ATOM 701 O O . LEU A 1 92 ? 10.962 -1.263 -8.805 1.00 93.81 92 LEU A O 1
ATOM 705 N N . GLN A 1 93 ? 13.150 -1.592 -8.470 1.00 93.69 93 GLN A N 1
ATOM 706 C CA . GLN A 1 93 ? 12.967 -2.330 -7.205 1.00 93.69 93 GLN A CA 1
ATOM 707 C C . GLN A 1 93 ? 12.242 -1.499 -6.135 1.00 93.69 93 GLN A C 1
ATOM 709 O O . GLN A 1 93 ? 11.557 -2.047 -5.275 1.00 93.69 93 GLN A O 1
ATOM 714 N N . GLY A 1 94 ? 12.356 -0.169 -6.196 1.00 94.94 94 GLY A N 1
ATOM 715 C CA . GLY A 1 94 ? 11.593 0.727 -5.336 1.00 94.94 94 GLY A CA 1
ATOM 716 C C . GLY A 1 94 ? 10.080 0.589 -5.520 1.00 94.94 94 GLY A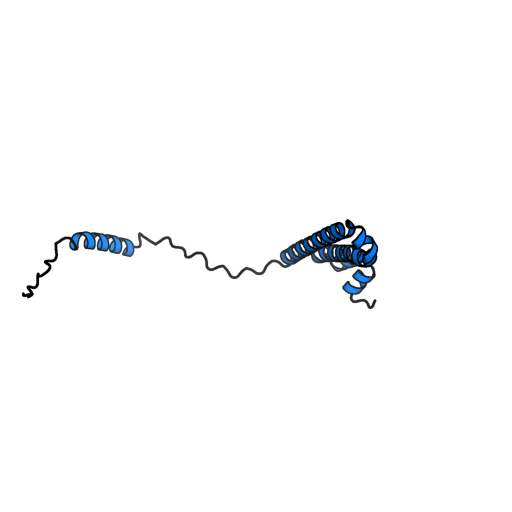 C 1
ATOM 717 O O . GLY A 1 94 ? 9.359 0.685 -4.534 1.00 94.94 94 GLY A O 1
ATOM 718 N N . PHE A 1 95 ? 9.588 0.325 -6.736 1.00 94.62 95 PHE A N 1
ATOM 719 C CA . PHE A 1 95 ? 8.152 0.150 -7.001 1.00 94.62 95 PHE A CA 1
ATOM 720 C C . PHE A 1 95 ? 7.593 -1.121 -6.369 1.00 94.62 95 PHE A C 1
ATOM 722 O O . PHE A 1 95 ? 6.536 -1.073 -5.741 1.00 94.62 95 PHE A O 1
ATOM 729 N N . ASP A 1 96 ? 8.329 -2.226 -6.464 1.00 93.06 96 ASP A N 1
ATOM 730 C CA . ASP A 1 96 ? 7.980 -3.472 -5.777 1.00 93.06 96 ASP A CA 1
ATOM 731 C C . ASP A 1 96 ? 7.963 -3.269 -4.252 1.00 93.06 96 ASP A C 1
ATOM 733 O O . ASP A 1 96 ? 6.969 -3.560 -3.585 1.00 93.06 96 ASP A O 1
ATOM 737 N N . LEU A 1 97 ? 9.006 -2.635 -3.702 1.00 95.69 97 LEU A N 1
ATOM 738 C CA . LEU A 1 97 ? 9.069 -2.322 -2.274 1.00 95.69 97 LEU A CA 1
ATOM 739 C C . LEU A 1 97 ? 7.897 -1.438 -1.814 1.00 95.69 97 LEU A C 1
ATOM 741 O O . LEU A 1 97 ? 7.297 -1.702 -0.771 1.00 95.69 97 LEU A O 1
ATOM 745 N N . MET A 1 98 ? 7.561 -0.389 -2.572 1.00 96.19 98 MET A N 1
ATOM 746 C CA . MET A 1 98 ? 6.416 0.478 -2.273 1.00 96.19 98 MET A CA 1
ATOM 747 C C . MET A 1 98 ? 5.104 -0.310 -2.290 1.00 96.19 98 MET A C 1
ATOM 749 O O . MET A 1 98 ? 4.289 -0.145 -1.381 1.00 96.19 98 MET A O 1
ATOM 753 N N . SER A 1 99 ? 4.926 -1.199 -3.266 1.00 96.00 99 SER A N 1
ATOM 754 C CA . SER A 1 99 ? 3.721 -2.022 -3.402 1.00 96.00 99 SER A CA 1
ATOM 755 C C . SER A 1 99 ? 3.562 -2.986 -2.222 1.00 96.00 99 SER A C 1
ATOM 757 O O . SER A 1 99 ? 2.495 -3.037 -1.609 1.00 96.00 99 SER A O 1
ATOM 759 N N . GLN A 1 100 ? 4.644 -3.651 -1.802 1.00 95.88 100 GLN A N 1
ATOM 760 C CA . GLN A 1 100 ? 4.644 -4.512 -0.613 1.00 95.88 100 GLN A CA 1
ATOM 761 C C . GLN A 1 100 ? 4.299 -3.736 0.666 1.00 95.88 100 GLN A C 1
ATOM 763 O O . GLN A 1 100 ? 3.477 -4.190 1.466 1.00 95.88 100 GLN A O 1
ATOM 768 N N . ILE A 1 101 ? 4.882 -2.544 0.855 1.00 97.44 101 ILE A N 1
ATOM 769 C CA . ILE A 1 101 ? 4.585 -1.686 2.011 1.00 97.44 101 ILE A CA 1
ATOM 770 C C . ILE A 1 101 ? 3.101 -1.309 2.033 1.00 97.44 101 ILE A C 1
ATOM 772 O O . ILE A 1 101 ? 2.457 -1.450 3.074 1.00 97.44 101 ILE A O 1
ATOM 776 N N . LEU A 1 102 ? 2.553 -0.853 0.903 1.00 97.62 102 LEU A N 1
ATOM 777 C CA . LEU A 1 102 ? 1.145 -0.471 0.806 1.00 97.62 102 LEU A CA 1
ATOM 778 C C . LEU A 1 102 ? 0.224 -1.656 1.098 1.00 97.62 102 LEU A C 1
ATOM 780 O O . LEU A 1 102 ? -0.684 -1.509 1.912 1.00 97.62 102 LEU A O 1
ATOM 784 N N . GLY A 1 103 ? 0.507 -2.837 0.545 1.00 96.81 103 GLY A N 1
ATOM 785 C CA . GLY A 1 103 ? -0.281 -4.043 0.807 1.00 96.81 103 GLY A CA 1
ATOM 786 C C . GLY A 1 103 ? -0.285 -4.452 2.285 1.00 96.81 103 GLY A C 1
ATOM 787 O O . GLY A 1 103 ? -1.320 -4.846 2.825 1.00 96.81 103 GLY A O 1
ATOM 788 N N . HIS A 1 104 ? 0.844 -4.313 2.988 1.00 97.50 104 HIS A N 1
ATOM 789 C CA . HIS A 1 104 ? 0.886 -4.534 4.436 1.00 97.50 104 HIS A CA 1
ATOM 790 C C . HIS A 1 104 ? 0.061 -3.499 5.209 1.00 97.50 104 HIS A C 1
ATOM 792 O O . HIS A 1 104 ? -0.693 -3.874 6.107 1.00 97.50 104 HIS A O 1
ATOM 798 N N . ILE A 1 105 ? 0.165 -2.216 4.855 1.00 97.25 105 ILE A N 1
ATOM 799 C CA . ILE A 1 105 ? -0.596 -1.148 5.516 1.00 97.25 105 ILE A CA 1
ATOM 800 C C . ILE A 1 105 ? -2.098 -1.342 5.290 1.00 97.25 105 ILE A C 1
ATOM 802 O O . ILE A 1 105 ? -2.858 -1.263 6.254 1.00 97.25 105 ILE A O 1
ATOM 806 N N . ALA A 1 106 ? -2.530 -1.649 4.063 1.00 97.38 106 ALA A N 1
ATOM 807 C CA . ALA A 1 106 ? -3.942 -1.858 3.744 1.00 97.38 106 ALA A CA 1
ATOM 808 C C . ALA A 1 106 ? -4.560 -2.954 4.625 1.00 97.38 106 ALA A C 1
ATOM 810 O O . ALA A 1 106 ? -5.640 -2.756 5.184 1.00 97.38 106 ALA A O 1
ATOM 811 N N . ARG A 1 107 ? -3.841 -4.068 4.826 1.00 97.06 107 ARG A N 1
ATOM 812 C CA . ARG A 1 107 ? -4.267 -5.162 5.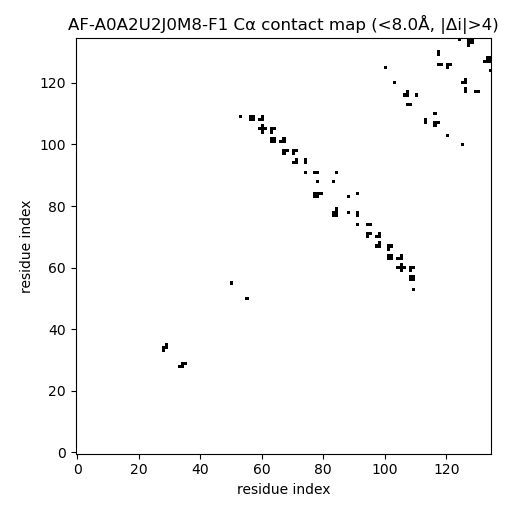716 1.00 97.06 107 ARG A CA 1
ATOM 813 C C . ARG A 1 107 ? -4.341 -4.737 7.180 1.00 97.06 107 ARG A C 1
ATOM 815 O O . ARG A 1 107 ? -5.308 -5.076 7.854 1.00 97.06 107 ARG A O 1
ATOM 822 N N . VAL A 1 108 ? -3.351 -3.989 7.674 1.00 97.12 108 VAL A N 1
ATOM 823 C CA . VAL A 1 108 ? -3.338 -3.502 9.067 1.00 97.12 108 VAL A CA 1
ATOM 824 C C . VAL A 1 108 ? -4.500 -2.544 9.331 1.00 97.12 108 VAL A C 1
ATOM 826 O O . VAL A 1 108 ? -5.115 -2.612 10.391 1.00 97.12 108 VAL A O 1
ATOM 829 N N . VAL A 1 109 ? -4.837 -1.672 8.376 1.00 96.88 109 VAL A N 1
ATOM 830 C CA . VAL A 1 109 ? -5.918 -0.685 8.535 1.00 96.88 109 VAL A CA 1
ATOM 831 C C . VAL A 1 109 ? -7.262 -1.357 8.843 1.00 96.88 109 VAL A C 1
ATOM 833 O O . VAL A 1 109 ? -7.982 -0.879 9.717 1.00 96.88 109 VAL A O 1
ATOM 836 N N . VAL A 1 110 ? -7.579 -2.472 8.178 1.00 96.88 110 VAL A N 1
ATOM 837 C CA . VAL A 1 110 ? -8.850 -3.204 8.361 1.00 96.88 110 VAL A CA 1
ATOM 838 C C . VAL A 1 110 ? -8.793 -4.308 9.409 1.00 96.88 110 VAL A C 1
ATOM 840 O O . VAL A 1 110 ? -9.811 -4.947 9.670 1.00 96.88 110 VAL A O 1
ATOM 843 N N . ALA A 1 111 ? -7.629 -4.557 10.009 1.00 97.00 111 ALA A N 1
ATOM 844 C CA . ALA A 1 111 ? -7.496 -5.584 11.025 1.00 97.00 111 ALA A CA 1
ATOM 845 C C . ALA A 1 111 ? -8.290 -5.209 12.287 1.00 97.00 111 ALA A C 1
ATOM 847 O O . ALA A 1 111 ? -8.190 -4.082 12.791 1.00 97.00 111 ALA A O 1
ATOM 848 N N . ASP A 1 112 ? -9.045 -6.178 12.815 1.00 94.81 112 ASP A N 1
ATOM 849 C CA . ASP A 1 112 ? -9.668 -6.054 14.135 1.00 94.81 112 ASP A CA 1
ATOM 850 C C . ASP A 1 112 ? -8.588 -6.031 15.238 1.00 94.81 112 ASP A C 1
ATOM 852 O O . ASP A 1 112 ? -8.667 -5.212 16.151 1.00 94.81 112 ASP A O 1
ATOM 856 N N . ASP A 1 113 ? -7.546 -6.865 15.111 1.00 95.75 113 ASP A N 1
ATOM 857 C CA . ASP A 1 113 ? -6.326 -6.824 15.930 1.00 95.75 113 ASP A CA 1
ATOM 858 C C . ASP A 1 113 ? -5.163 -6.218 15.129 1.00 95.75 113 ASP A C 1
ATOM 860 O O . ASP A 1 113 ? -4.510 -6.883 14.318 1.00 95.75 113 ASP A O 1
ATOM 864 N N . LYS A 1 114 ? -4.920 -4.922 15.345 1.00 94.50 114 LYS A N 1
ATOM 865 C CA . LYS A 1 114 ? -3.881 -4.169 14.633 1.00 94.50 114 LYS A CA 1
ATOM 866 C C . LYS A 1 114 ? -2.474 -4.557 15.080 1.00 94.50 114 LYS A C 1
ATOM 868 O O . LYS A 1 114 ? -1.582 -4.615 14.237 1.00 94.50 114 LYS A O 1
ATOM 873 N N . ASP A 1 115 ? -2.276 -4.854 16.361 1.00 94.56 115 ASP A N 1
ATOM 874 C CA . ASP A 1 115 ? -0.960 -5.218 16.889 1.00 94.56 115 ASP A CA 1
ATOM 875 C C . ASP A 1 115 ? -0.535 -6.596 16.369 1.00 94.56 115 ASP A C 1
ATOM 877 O O . ASP A 1 115 ? 0.568 -6.740 15.837 1.00 94.56 115 ASP A O 1
ATOM 881 N N . GLY A 1 116 ? -1.445 -7.577 16.392 1.00 95.81 116 GLY A N 1
ATOM 882 C CA . GLY A 1 116 ? -1.214 -8.891 15.790 1.00 95.81 116 GLY A CA 1
ATOM 883 C C . GLY A 1 116 ? -0.969 -8.820 14.277 1.00 95.81 116 GLY A C 1
ATOM 884 O O . GLY A 1 116 ? -0.076 -9.492 13.752 1.00 95.81 116 GLY A O 1
ATOM 885 N N . ALA A 1 117 ? -1.698 -7.955 13.563 1.00 96.56 117 ALA A N 1
ATOM 886 C CA . ALA A 1 117 ? -1.469 -7.730 12.136 1.00 96.56 117 ALA A CA 1
ATOM 887 C C . ALA A 1 117 ? -0.087 -7.115 11.848 1.00 96.56 117 ALA A C 1
ATOM 889 O O . ALA A 1 117 ? 0.570 -7.519 10.887 1.00 96.56 117 ALA A O 1
ATOM 890 N N . ILE A 1 118 ? 0.376 -6.174 12.680 1.00 96.44 118 ILE A N 1
ATOM 891 C CA . ILE A 1 118 ? 1.723 -5.592 12.583 1.00 96.44 118 ILE A CA 1
ATOM 892 C C . ILE A 1 118 ? 2.794 -6.651 12.878 1.00 96.44 118 ILE A C 1
ATOM 894 O O . ILE A 1 118 ? 3.816 -6.698 12.191 1.00 96.44 118 ILE A O 1
ATOM 898 N N . ASP A 1 119 ? 2.569 -7.530 13.853 1.00 95.44 119 ASP A N 1
ATOM 899 C CA . ASP A 1 119 ? 3.503 -8.605 14.209 1.00 95.44 119 ASP A CA 1
ATOM 900 C C . ASP A 1 119 ? 3.714 -9.616 13.087 1.00 95.44 119 ASP A C 1
ATOM 902 O O . ASP A 1 119 ? 4.846 -10.058 12.858 1.00 95.44 119 ASP A O 1
ATOM 906 N N . GLY A 1 120 ? 2.648 -9.907 12.342 1.00 94.00 120 GLY A N 1
ATOM 907 C CA . GLY A 1 120 ? 2.676 -10.767 11.163 1.00 94.00 120 GLY A CA 1
ATOM 908 C C . GLY A 1 120 ? 3.414 -10.179 9.952 1.00 94.00 120 GLY A C 1
ATOM 909 O O . GLY A 1 120 ? 3.629 -10.893 8.971 1.00 94.00 120 GLY A O 1
ATOM 910 N N . ILE A 1 121 ? 3.823 -8.905 9.979 1.00 96.12 121 ILE A N 1
ATOM 911 C CA . ILE A 1 121 ? 4.600 -8.301 8.890 1.00 96.12 121 ILE A CA 1
ATOM 912 C C . ILE A 1 121 ? 6.014 -8.900 8.878 1.00 96.12 121 ILE A C 1
ATOM 914 O O . ILE A 1 121 ? 6.811 -8.683 9.791 1.00 96.12 121 ILE A O 1
ATOM 918 N N . GLY A 1 122 ? 6.352 -9.606 7.794 1.00 93.44 122 GLY A N 1
ATOM 919 C CA . GLY A 1 122 ? 7.692 -10.170 7.581 1.00 93.44 122 GLY A CA 1
ATOM 920 C C . GLY A 1 122 ? 8.781 -9.117 7.330 1.00 93.44 122 GLY A C 1
ATOM 921 O O . GLY A 1 122 ? 9.959 -9.369 7.572 1.00 93.44 122 GLY A O 1
ATOM 922 N N . MET A 1 123 ? 8.400 -7.916 6.887 1.00 94.69 123 MET A N 1
ATOM 923 C CA . MET A 1 123 ? 9.313 -6.793 6.664 1.00 94.69 123 MET A CA 1
ATOM 924 C C . MET A 1 123 ? 9.745 -6.152 7.992 1.00 94.69 123 MET A C 1
ATOM 926 O O . MET A 1 123 ? 9.046 -5.286 8.525 1.00 94.69 123 MET A O 1
ATOM 930 N N . HIS A 1 124 ? 10.917 -6.544 8.499 1.00 92.81 124 HIS A N 1
ATOM 931 C CA . HIS A 1 124 ? 11.434 -6.105 9.800 1.00 92.81 124 HIS A CA 1
ATOM 932 C C . HIS A 1 124 ? 11.424 -4.578 9.972 1.00 92.81 124 HIS A C 1
ATOM 934 O O . HIS A 1 124 ? 10.868 -4.077 10.948 1.00 92.81 124 HIS A O 1
ATOM 940 N N . ASP A 1 125 ? 11.956 -3.836 9.000 1.00 92.50 125 ASP A N 1
ATOM 941 C CA . ASP A 1 125 ? 12.053 -2.375 9.091 1.00 92.50 125 ASP A CA 1
ATOM 942 C C . ASP A 1 125 ? 10.681 -1.700 9.063 1.00 92.50 125 ASP A C 1
ATOM 944 O O . ASP A 1 125 ? 10.450 -0.725 9.774 1.00 92.50 125 ASP A O 1
ATOM 948 N N . LEU A 1 126 ? 9.747 -2.207 8.249 1.00 94.50 126 LEU A N 1
ATOM 949 C CA . LEU A 1 126 ? 8.378 -1.688 8.222 1.00 94.50 126 LEU A CA 1
ATOM 950 C C . LEU A 1 126 ? 7.697 -1.923 9.570 1.00 94.50 126 LEU A C 1
ATOM 952 O O . LEU A 1 126 ? 7.117 -0.996 10.134 1.00 94.50 126 LEU A O 1
ATOM 956 N N . ARG A 1 127 ? 7.814 -3.141 10.102 1.00 95.25 127 ARG A N 1
ATOM 957 C CA . ARG A 1 127 ? 7.275 -3.503 11.411 1.00 95.25 127 ARG A CA 1
ATOM 958 C C . ARG A 1 127 ? 7.861 -2.626 12.518 1.00 95.25 127 ARG A C 1
ATOM 960 O O . ARG A 1 127 ? 7.103 -2.089 13.320 1.00 95.25 127 ARG A O 1
ATOM 967 N N . ALA A 1 128 ? 9.179 -2.423 12.536 1.00 93.94 128 ALA A N 1
ATOM 968 C CA . ALA A 1 128 ? 9.853 -1.560 13.505 1.00 93.94 128 ALA A CA 1
ATOM 969 C C . ALA A 1 128 ? 9.344 -0.110 13.432 1.00 93.94 128 ALA A C 1
ATOM 971 O O . ALA A 1 128 ? 8.984 0.462 14.463 1.00 93.94 128 ALA A O 1
ATOM 972 N N . ARG A 1 129 ? 9.205 0.453 12.220 1.00 94.19 129 ARG A N 1
ATOM 973 C CA . ARG A 1 129 ? 8.631 1.796 12.018 1.00 94.19 129 ARG A CA 1
ATOM 974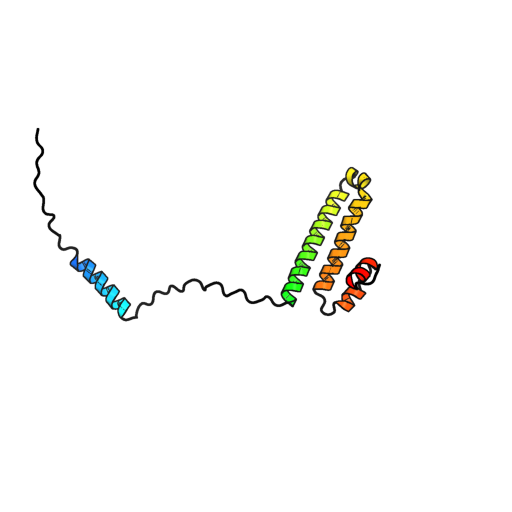 C C . ARG A 1 129 ? 7.200 1.905 12.545 1.00 94.19 129 ARG A C 1
ATOM 976 O O . ARG A 1 129 ? 6.886 2.880 13.224 1.00 94.19 129 ARG A O 1
ATOM 983 N N . LEU A 1 130 ? 6.345 0.917 12.271 1.00 93.00 130 LEU A N 1
ATOM 984 C CA . LEU A 1 130 ? 4.956 0.903 12.751 1.00 93.00 130 LEU A CA 1
ATOM 985 C C . LEU A 1 130 ? 4.878 0.781 14.278 1.00 93.00 130 LEU A C 1
ATOM 987 O O . LEU A 1 130 ? 4.072 1.461 14.907 1.00 93.00 130 LEU A O 1
ATOM 991 N N . LYS A 1 131 ? 5.778 0.001 14.882 1.00 93.00 131 LYS A N 1
ATOM 992 C CA . LYS A 1 131 ? 5.916 -0.118 16.340 1.00 93.00 131 LYS A CA 1
ATOM 993 C C . LYS A 1 131 ? 6.636 1.055 17.008 1.00 93.00 131 LYS A C 1
ATOM 995 O O . LYS A 1 131 ? 6.768 1.058 18.230 1.00 93.00 131 LYS A O 1
ATOM 1000 N N . ARG A 1 132 ? 7.132 2.030 16.236 1.00 84.19 132 ARG A N 1
ATOM 1001 C CA . ARG A 1 132 ? 8.027 3.107 16.704 1.00 84.19 132 ARG A CA 1
ATOM 1002 C C . ARG A 1 132 ? 9.254 2.590 17.470 1.00 84.19 132 ARG A C 1
ATOM 1004 O O . ARG A 1 132 ? 9.746 3.255 18.379 1.00 84.19 132 ARG A O 1
ATOM 1011 N N . GLN A 1 133 ? 9.745 1.408 17.118 1.00 70.19 133 GLN A N 1
ATOM 1012 C CA . GLN A 1 133 ? 11.021 0.913 17.623 1.00 70.19 133 GLN A CA 1
ATOM 1013 C C . GLN A 1 133 ? 12.142 1.581 16.820 1.00 70.19 133 GLN A C 1
ATOM 1015 O O . GLN A 1 133 ? 12.013 1.751 15.606 1.00 70.19 133 GLN A O 1
ATOM 1020 N N . ALA A 1 134 ? 13.206 2.016 17.500 1.00 50.25 134 ALA A N 1
ATOM 1021 C CA . ALA A 1 134 ? 14.378 2.569 16.827 1.00 50.25 134 ALA A CA 1
ATOM 1022 C C . ALA A 1 134 ? 14.955 1.514 15.865 1.00 50.25 134 ALA A C 1
ATOM 1024 O O . ALA A 1 134 ? 15.089 0.353 16.257 1.00 50.25 134 ALA A O 1
ATOM 1025 N N . LEU A 1 135 ? 15.205 1.928 14.616 1.00 52.12 135 LEU A N 1
ATOM 1026 C CA . LEU A 1 135 ? 15.819 1.109 13.564 1.00 52.12 135 LEU A CA 1
ATOM 1027 C C . LEU A 1 135 ? 17.284 0.806 13.887 1.00 52.12 135 LEU A C 1
ATOM 1029 O O . LEU A 1 135 ? 17.971 1.738 14.365 1.00 52.12 135 LEU A O 1
#

Mean predicted aligned error: 16.08 Å

Sequence (135 aa):
MSSEAEAGQYQGGPGGSEAQRRVDAIVAEAKRGIWKPQFQPPATPSAASPMCPKLVERRLSEEIEYVQRLLEMMGDQLAGDPVILQRHSRALQGFDLMSQILGHIARVVVADDKDGAIDGIGMHDLRARLKRQAL

pLDDT: mean 82.0, std 18.44, range [36.69, 98.5]

Secondary structure (DSSP, 8-state):
-------------TTHHHHHHHHHHHHHHHHTTS-------------PPPPPHHHHHHHHHHHHHHHHHHHHHHHHHHHTSHHHHHHHHHHHHHHHHHHHHHHHHHHHHH-SSHHHHHHT---HHHHHHHTT---

Foldseek 3Di:
DDDDDDDDDPDDDPPPPVVVVVVVVVVVVVVVVPDDPPDDPDPPPDPPDPDDQLVVLLVVLVVLLVVLVVLVVVLVVQCVDPVSCVVPVVVSVVSVVSSLLSNLVSCLSNDPDNLVSLVPDPPPVSSCVVVVNDD

Organism: NCBI:txid2068657